Protein AF-A0A6B1DE76-F1 (afdb_monomer_lite)

pLDDT: mean 87.63, std 9.22, range [46.44, 97.19]

Structure 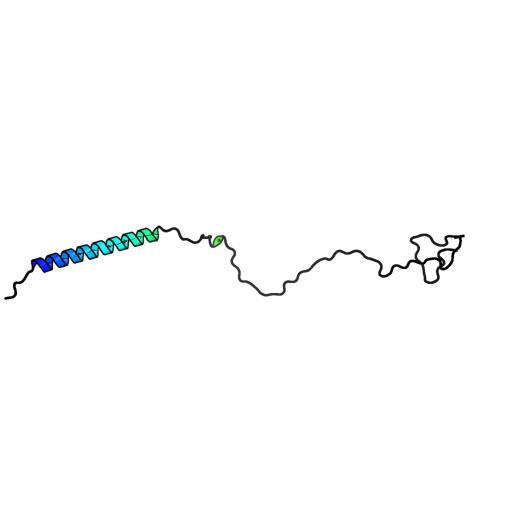(mmCIF, N/CA/C/O backbone):
data_AF-A0A6B1DE76-F1
#
_entry.id   AF-A0A6B1DE76-F1
#
loop_
_atom_site.group_PDB
_atom_site.id
_atom_site.type_symbol
_atom_site.label_atom_id
_atom_site.label_alt_id
_atom_site.label_comp_id
_atom_site.label_asym_id
_atom_site.label_entity_id
_atom_site.label_seq_id
_atom_site.pdbx_PDB_ins_code
_atom_site.Cartn_x
_atom_site.Cartn_y
_atom_site.Cartn_z
_atom_site.occupancy
_atom_site.B_iso_or_equiv
_atom_site.auth_seq_id
_atom_site.auth_comp_id
_atom_site.auth_asym_id
_atom_site.auth_atom_id
_atom_site.pdbx_PDB_model_num
ATOM 1 N N . MET A 1 1 ? -23.502 -2.835 98.377 1.00 46.44 1 MET A N 1
ATOM 2 C CA . MET A 1 1 ? -24.933 -2.595 98.104 1.00 46.44 1 MET A CA 1
ATOM 3 C C . MET A 1 1 ? -25.061 -2.196 96.649 1.00 46.44 1 MET A C 1
ATOM 5 O O . MET A 1 1 ? -24.672 -1.091 96.294 1.00 46.44 1 MET A O 1
ATOM 9 N N . ASP A 1 2 ? -25.479 -3.143 95.815 1.00 61.25 2 ASP A N 1
ATOM 10 C CA . ASP A 1 2 ? -25.673 -2.960 94.378 1.00 61.25 2 ASP A CA 1
ATOM 11 C C . ASP A 1 2 ? -27.093 -2.427 94.153 1.00 61.25 2 ASP A C 1
ATOM 13 O O . ASP A 1 2 ? -28.073 -3.060 94.547 1.00 61.25 2 ASP A O 1
ATOM 17 N N . VAL A 1 3 ? -27.208 -1.211 93.625 1.00 62.06 3 VAL A N 1
ATOM 18 C CA . VAL A 1 3 ? -28.502 -0.586 93.338 1.00 62.06 3 VAL A CA 1
ATOM 19 C C . VAL A 1 3 ? -28.779 -0.814 91.864 1.00 62.06 3 VAL A C 1
ATOM 21 O O . VAL A 1 3 ? -28.125 -0.216 91.008 1.00 62.06 3 VAL A O 1
ATOM 24 N N . ALA A 1 4 ? -29.756 -1.670 91.562 1.00 62.31 4 ALA A N 1
ATOM 25 C CA . ALA A 1 4 ? -30.204 -1.908 90.199 1.00 62.31 4 ALA A CA 1
ATOM 26 C C . ALA A 1 4 ? -30.626 -0.577 89.548 1.00 62.31 4 ALA A C 1
ATOM 28 O O . ALA A 1 4 ? -31.535 0.097 90.028 1.00 62.31 4 ALA A O 1
ATOM 29 N N . ARG A 1 5 ? -29.957 -0.187 88.453 1.00 66.12 5 ARG A N 1
ATOM 30 C CA . ARG A 1 5 ? -30.270 1.020 87.660 1.00 66.12 5 ARG A CA 1
ATOM 31 C C . ARG A 1 5 ? -30.929 0.639 86.324 1.00 66.12 5 ARG A C 1
ATOM 33 O O . ARG A 1 5 ? -30.264 0.681 85.282 1.00 66.12 5 ARG A O 1
ATOM 40 N N . PRO A 1 6 ? -32.223 0.270 86.311 1.00 69.81 6 PRO A N 1
ATOM 41 C CA . PRO A 1 6 ? -32.936 -0.133 85.094 1.00 69.81 6 PRO A CA 1
ATOM 42 C C . PRO A 1 6 ? -33.032 0.993 84.046 1.00 69.81 6 PRO A C 1
ATOM 44 O O . PRO A 1 6 ? -33.092 0.724 82.842 1.00 69.81 6 PRO A O 1
ATOM 47 N N . ASP A 1 7 ? -32.951 2.255 84.474 1.00 70.06 7 ASP A N 1
ATOM 48 C CA . ASP A 1 7 ? -33.043 3.430 83.597 1.00 70.06 7 ASP A CA 1
ATOM 49 C C . ASP A 1 7 ? -31.867 3.552 82.618 1.00 70.06 7 ASP A C 1
ATOM 51 O O . ASP A 1 7 ? -32.031 3.996 81.477 1.00 70.06 7 ASP A O 1
ATOM 55 N N . LEU A 1 8 ? -30.671 3.118 83.032 1.00 72.75 8 LEU A N 1
ATOM 56 C CA . LEU A 1 8 ? -29.471 3.139 82.190 1.00 72.75 8 LEU A CA 1
ATOM 57 C C . LEU A 1 8 ? -29.536 2.067 81.096 1.00 72.75 8 LEU A C 1
ATOM 59 O O . LEU A 1 8 ? -29.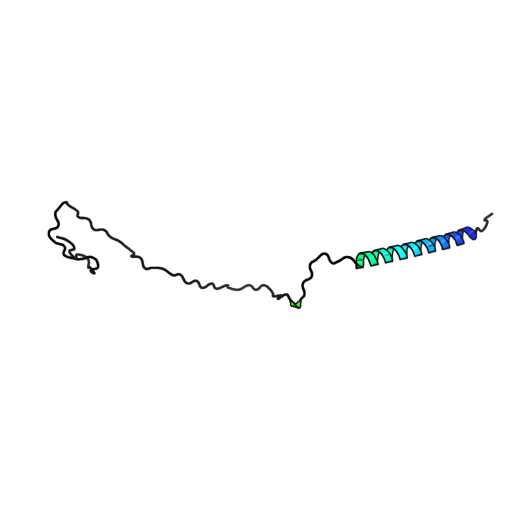174 2.336 79.950 1.00 72.75 8 LEU A O 1
ATOM 63 N N . ALA A 1 9 ? -30.055 0.878 81.417 1.00 72.31 9 ALA A N 1
ATOM 64 C CA . ALA A 1 9 ? -30.229 -0.206 80.453 1.00 72.31 9 ALA A CA 1
ATOM 65 C C . ALA A 1 9 ? -31.260 0.153 79.369 1.00 72.31 9 ALA A C 1
ATOM 67 O O . ALA A 1 9 ? -31.034 -0.103 78.183 1.00 72.31 9 ALA A O 1
ATOM 68 N N . ARG A 1 10 ? -32.362 0.815 79.751 1.00 76.81 10 ARG A N 1
ATOM 69 C CA . ARG A 1 10 ? -33.402 1.270 78.814 1.00 76.81 10 ARG A CA 1
ATOM 70 C C . ARG A 1 10 ? -32.890 2.379 77.889 1.00 76.81 10 ARG A C 1
ATOM 72 O O . ARG A 1 10 ? -33.071 2.290 76.676 1.00 76.81 10 ARG A O 1
ATOM 79 N N . LYS A 1 11 ? -32.158 3.364 78.432 1.00 77.25 11 LYS A N 1
ATOM 80 C CA . LYS A 1 11 ? -31.494 4.419 77.640 1.00 77.25 11 LYS A CA 1
ATOM 81 C C . LYS A 1 11 ? -30.423 3.860 76.694 1.00 77.25 11 LYS A C 1
ATOM 83 O O . LYS A 1 11 ? -30.303 4.346 75.572 1.00 77.25 11 LYS A O 1
ATOM 88 N N . LYS A 1 12 ? -29.675 2.827 77.101 1.00 80.19 12 LYS A N 1
ATOM 89 C CA . LYS A 1 12 ? -28.666 2.162 76.254 1.00 80.19 12 LYS A CA 1
ATOM 90 C C . LYS A 1 12 ? -29.297 1.457 75.051 1.00 80.19 12 LYS A C 1
ATOM 92 O O . LYS A 1 12 ? -28.822 1.653 73.936 1.00 80.19 12 LYS A O 1
ATOM 97 N N . LYS A 1 13 ? -30.390 0.710 75.256 1.00 81.25 13 LYS A N 1
ATOM 98 C CA . LYS A 1 13 ? -31.129 0.048 74.165 1.00 81.25 13 LYS A CA 1
ATOM 99 C C . LYS A 1 13 ? -31.712 1.052 73.166 1.00 81.25 13 LYS A C 1
ATOM 101 O O . LYS A 1 13 ? -31.584 0.849 71.965 1.00 81.25 13 LYS A O 1
ATOM 106 N N . LEU A 1 14 ? -32.282 2.157 73.653 1.00 82.06 14 LEU A N 1
ATOM 107 C CA . LEU A 1 14 ? -32.797 3.237 72.801 1.00 82.06 14 LEU A CA 1
ATOM 108 C C . LEU A 1 14 ? -31.692 3.901 71.971 1.00 82.06 14 LEU A C 1
ATOM 110 O O . LEU A 1 14 ? -31.863 4.085 70.771 1.00 82.06 14 LEU A O 1
ATOM 114 N N . ARG A 1 15 ? -30.538 4.207 72.579 1.00 83.81 15 ARG A N 1
ATOM 115 C CA . ARG A 1 15 ? -29.384 4.758 71.851 1.00 83.81 15 ARG A CA 1
ATOM 116 C C . ARG A 1 15 ? -28.847 3.777 70.810 1.00 83.81 15 ARG A C 1
ATOM 118 O O . ARG A 1 15 ? -28.585 4.189 69.691 1.00 83.81 15 ARG A O 1
ATOM 125 N N . GLN A 1 16 ? -28.734 2.489 71.141 1.00 86.12 16 GLN A N 1
ATOM 126 C CA . GLN A 1 16 ? -28.323 1.459 70.179 1.00 86.12 16 GLN A CA 1
ATOM 127 C C . GLN A 1 16 ? -29.302 1.322 69.010 1.00 86.12 16 GLN A C 1
ATOM 129 O O . GLN A 1 16 ? -28.855 1.239 67.872 1.00 86.12 16 GLN A O 1
ATOM 134 N N . GLY A 1 17 ? -30.612 1.351 69.271 1.00 89.62 17 GLY A N 1
ATOM 135 C CA . GLY A 1 17 ? -31.627 1.351 68.216 1.00 89.62 17 GLY A CA 1
ATOM 136 C C . GLY A 1 17 ? -31.536 2.587 67.321 1.00 89.62 17 GLY A C 1
ATOM 137 O O . GLY A 1 17 ? -31.604 2.464 66.103 1.00 89.62 17 GLY A O 1
ATOM 138 N N . LEU A 1 18 ? -31.298 3.762 67.913 1.00 92.25 18 LEU A N 1
ATOM 139 C CA . LEU A 1 18 ? -31.108 5.005 67.168 1.00 92.25 18 LEU A CA 1
ATOM 140 C C . LEU A 1 18 ? -29.851 4.952 66.286 1.00 92.25 18 LEU A C 1
ATOM 142 O O . LEU A 1 18 ? -29.928 5.300 65.113 1.00 92.25 18 LEU A O 1
ATOM 146 N N . TYR A 1 19 ? -28.724 4.462 66.816 1.00 93.94 19 TYR A N 1
ATOM 147 C CA . TYR A 1 19 ? -27.485 4.300 66.049 1.00 93.94 19 TYR A CA 1
ATOM 148 C C . TYR A 1 19 ? -27.627 3.275 64.919 1.00 93.94 19 TYR A C 1
ATOM 150 O O . TYR A 1 19 ? -27.166 3.524 63.807 1.00 93.94 19 TYR A O 1
ATOM 158 N N . ALA A 1 20 ? -28.287 2.144 65.179 1.00 93.31 20 ALA A N 1
ATOM 159 C CA . ALA A 1 20 ? -28.547 1.128 64.163 1.00 93.31 20 ALA A CA 1
ATOM 160 C C . ALA A 1 20 ? -29.473 1.663 63.061 1.00 93.31 20 ALA A C 1
ATOM 162 O O . ALA A 1 20 ? -29.192 1.478 61.879 1.00 93.31 20 ALA A O 1
ATOM 163 N N . GLY A 1 21 ? -30.528 2.389 63.442 1.00 95.62 21 GLY A N 1
ATOM 164 C CA . GLY A 1 21 ? -31.430 3.053 62.505 1.00 95.62 21 GLY A CA 1
ATOM 165 C C . GLY A 1 21 ? -30.709 4.099 61.659 1.00 95.62 21 GLY A C 1
ATOM 166 O O . GLY A 1 21 ? -30.825 4.079 60.438 1.00 95.62 21 GLY A O 1
ATOM 167 N N . SER A 1 22 ? -29.894 4.962 62.275 1.00 94.88 22 SER A N 1
ATOM 168 C CA . SER A 1 22 ? -29.117 5.956 61.529 1.00 94.88 22 SER A CA 1
ATOM 169 C C . SER A 1 22 ? -28.101 5.308 60.591 1.00 94.88 22 SER A C 1
ATOM 171 O O . SER A 1 22 ? -27.953 5.757 59.460 1.00 94.88 22 SER A O 1
ATOM 173 N N . ALA A 1 23 ? -27.437 4.232 61.021 1.00 95.62 23 ALA A N 1
ATOM 174 C CA . ALA A 1 23 ? -26.486 3.512 60.181 1.00 95.62 23 ALA A CA 1
ATOM 175 C C . ALA A 1 23 ? -27.182 2.885 58.964 1.00 95.62 23 ALA A C 1
ATOM 177 O O . ALA A 1 23 ? -26.701 3.037 57.845 1.00 95.62 23 ALA A O 1
ATOM 178 N N . ALA A 1 24 ? -28.345 2.257 59.162 1.00 96.38 24 ALA A N 1
ATOM 179 C CA . ALA A 1 24 ? -29.148 1.716 58.070 1.00 96.38 24 ALA A CA 1
ATOM 180 C C . ALA A 1 24 ? -29.577 2.803 57.071 1.00 96.38 24 ALA A C 1
ATOM 182 O O . ALA A 1 24 ? -29.434 2.614 55.865 1.00 96.38 24 ALA A O 1
ATOM 183 N N . VAL A 1 25 ? -30.035 3.963 57.556 1.00 96.81 25 VAL A N 1
ATOM 184 C CA . VAL A 1 25 ? -30.417 5.092 56.691 1.00 96.81 25 VAL A CA 1
ATOM 185 C C . VAL A 1 25 ? -29.223 5.600 55.880 1.00 96.81 25 VAL A C 1
ATOM 187 O O . VAL A 1 25 ? -29.350 5.807 54.676 1.00 96.81 25 VAL A O 1
ATOM 190 N N . VAL A 1 26 ? -28.052 5.752 56.506 1.00 97.19 26 VAL A N 1
ATOM 191 C CA . VAL A 1 26 ? -26.827 6.183 55.814 1.00 97.19 26 VAL A CA 1
ATOM 192 C C . VAL A 1 26 ? -26.435 5.196 54.715 1.00 97.19 26 VAL A C 1
ATOM 194 O O . VAL A 1 26 ? -26.130 5.622 53.604 1.00 97.19 26 VAL A O 1
ATOM 197 N N . VAL A 1 27 ? -26.489 3.889 54.983 1.00 97.00 27 VAL A N 1
ATOM 198 C CA . VAL A 1 27 ? -26.182 2.861 53.975 1.00 97.00 27 VAL A CA 1
ATOM 199 C C . VAL A 1 27 ? -27.139 2.957 52.789 1.00 97.00 27 VAL A C 1
ATOM 201 O O . VAL A 1 27 ? -26.679 2.990 51.652 1.00 97.00 27 VAL A O 1
ATOM 204 N N . ILE A 1 28 ? -28.446 3.079 53.037 1.00 96.44 28 ILE A N 1
ATOM 205 C CA . ILE A 1 28 ? -29.453 3.210 51.972 1.00 96.44 28 ILE A CA 1
ATOM 206 C C . ILE A 1 28 ? -29.183 4.448 51.110 1.00 96.44 28 ILE A C 1
ATOM 208 O O . ILE A 1 28 ? -29.219 4.360 49.883 1.00 96.44 28 ILE A O 1
ATOM 212 N N . LEU A 1 29 ? -28.871 5.588 51.735 1.00 95.94 29 LEU A N 1
ATOM 213 C CA . LEU A 1 29 ? -28.560 6.826 51.018 1.00 95.94 29 LEU A CA 1
ATOM 214 C C . LEU A 1 29 ? -27.300 6.694 50.156 1.00 95.94 29 LEU A C 1
ATOM 216 O O . LEU A 1 29 ? -27.296 7.147 49.012 1.00 95.94 29 LEU A O 1
ATOM 220 N N . ILE A 1 30 ? -26.252 6.042 50.667 1.00 95.81 30 ILE A N 1
ATOM 221 C CA . ILE A 1 30 ? -25.025 5.785 49.903 1.00 95.81 30 ILE A CA 1
ATOM 222 C C . ILE A 1 30 ? -25.321 4.864 48.717 1.00 95.81 30 ILE A C 1
ATOM 224 O O . ILE A 1 30 ? -24.912 5.167 47.599 1.00 95.81 30 ILE A O 1
ATOM 228 N N . THR A 1 31 ? -26.054 3.767 48.922 1.00 94.50 31 THR A N 1
ATOM 229 C CA . THR A 1 31 ? -26.407 2.833 47.844 1.00 94.50 31 THR A CA 1
ATOM 230 C C . THR A 1 31 ? -27.231 3.516 46.753 1.00 94.50 31 THR A C 1
ATOM 232 O O . THR A 1 31 ? -26.930 3.345 45.572 1.00 94.50 31 THR A O 1
ATOM 235 N N . ALA A 1 32 ? -28.220 4.332 47.130 1.00 93.69 32 ALA A N 1
ATOM 236 C CA . ALA A 1 32 ? -29.013 5.104 46.178 1.00 93.69 32 ALA A CA 1
ATOM 237 C C . ALA A 1 32 ? -28.141 6.099 45.396 1.00 93.69 32 ALA A C 1
ATOM 239 O O . ALA A 1 32 ? -28.200 6.132 44.167 1.00 93.69 32 ALA A O 1
ATOM 240 N N . GLY A 1 33 ? -27.264 6.837 46.085 1.00 91.88 33 GLY A N 1
ATOM 241 C CA . GLY A 1 33 ? -26.325 7.761 45.448 1.00 91.88 33 GLY A CA 1
ATOM 242 C C . GLY A 1 33 ? -25.403 7.065 44.447 1.00 91.88 33 GLY A C 1
ATOM 243 O O . GLY A 1 33 ? -25.263 7.539 43.324 1.00 91.88 33 GLY A O 1
ATOM 244 N N . VAL A 1 34 ? -24.843 5.906 44.815 1.00 89.62 34 VAL A N 1
ATOM 245 C CA . VAL A 1 34 ? -23.975 5.101 43.938 1.00 89.62 34 VAL A CA 1
ATOM 246 C C . VAL A 1 34 ? -24.732 4.568 42.718 1.00 89.62 34 VAL A C 1
ATOM 248 O O . VAL A 1 34 ? -24.193 4.577 41.615 1.00 89.62 34 VAL A O 1
ATOM 251 N N . SER A 1 35 ? -25.991 4.150 42.885 1.00 85.31 35 SER A N 1
ATOM 252 C CA . SER A 1 35 ? -26.809 3.614 41.786 1.00 85.31 35 SER A CA 1
ATOM 253 C C . SER A 1 35 ? -27.120 4.634 40.685 1.00 85.31 35 SER A C 1
ATOM 255 O O . SER A 1 35 ? -27.395 4.251 39.550 1.00 85.31 35 SER A O 1
ATOM 257 N N . GLN A 1 36 ? -27.051 5.927 41.014 1.00 84.12 36 GLN A N 1
ATOM 258 C CA . GLN A 1 36 ? -27.323 7.015 40.083 1.00 84.12 36 GLN A CA 1
ATOM 259 C C . GLN A 1 36 ? -26.090 7.451 39.280 1.00 84.12 36 GLN A C 1
ATOM 261 O O . GLN A 1 36 ? -26.233 8.256 38.360 1.00 84.12 36 GLN A O 1
ATOM 266 N N . LEU A 1 37 ? -24.888 6.951 39.601 1.00 83.19 37 LEU A N 1
ATOM 267 C CA . LEU A 1 37 ? -23.706 7.271 38.806 1.00 83.19 37 LEU A CA 1
ATOM 268 C C . LEU A 1 37 ? -23.823 6.649 37.415 1.00 83.19 37 LEU A C 1
ATOM 270 O O . LEU A 1 37 ? -23.963 5.436 37.248 1.00 83.19 37 LEU A O 1
ATOM 274 N N . GLN A 1 38 ? -23.707 7.508 36.405 1.00 72.38 38 GLN A N 1
ATOM 275 C CA . GLN A 1 38 ? -23.580 7.083 35.023 1.00 72.38 38 GLN A CA 1
ATOM 276 C C . GLN A 1 38 ? -22.311 6.212 34.888 1.00 72.38 38 GLN A C 1
ATOM 278 O O . GLN A 1 38 ? -21.259 6.571 35.428 1.00 72.38 38 GLN A O 1
ATOM 283 N N . PRO A 1 39 ? -22.371 5.082 34.170 1.00 73.81 39 PRO A N 1
ATOM 284 C CA . PRO A 1 39 ? -21.197 4.263 33.895 1.00 73.81 39 PRO A CA 1
ATOM 285 C C . PRO A 1 39 ? -20.098 5.091 33.227 1.00 73.81 39 PRO A C 1
ATOM 287 O O . PRO A 1 39 ? -20.363 5.812 32.269 1.00 73.81 39 PRO A O 1
ATOM 290 N N . ALA A 1 40 ? -18.863 4.955 33.711 1.00 70.06 40 ALA A N 1
ATOM 291 C CA . ALA A 1 40 ? -17.729 5.751 33.238 1.00 70.06 40 ALA A CA 1
ATOM 292 C C . ALA A 1 40 ? -17.252 5.383 31.819 1.00 70.06 40 ALA A C 1
ATOM 294 O O . ALA A 1 40 ? -16.533 6.159 31.194 1.00 70.06 40 ALA A O 1
ATOM 295 N N . ALA A 1 41 ? -17.628 4.205 31.310 1.00 76.44 41 ALA A N 1
ATOM 296 C CA . ALA A 1 41 ? -17.233 3.740 29.987 1.00 76.44 41 ALA A CA 1
ATOM 297 C C . ALA A 1 41 ? -18.337 4.013 28.949 1.00 76.44 41 ALA A C 1
ATOM 299 O O . ALA A 1 41 ? -19.508 3.724 29.227 1.00 76.44 41 ALA A O 1
ATOM 300 N N . PRO A 1 42 ? -17.982 4.502 27.744 1.00 75.88 42 PRO A N 1
ATOM 301 C CA . PRO A 1 42 ? -18.899 4.539 26.612 1.00 75.88 42 PRO A CA 1
ATOM 302 C C . PRO A 1 42 ? -19.484 3.145 26.370 1.00 75.88 42 PRO A C 1
ATOM 304 O O . PRO A 1 42 ? -18.742 2.172 26.228 1.00 75.88 42 PRO A O 1
ATOM 307 N N . ARG A 1 43 ? -20.814 3.038 26.349 1.00 78.25 43 ARG A N 1
ATOM 308 C CA . ARG A 1 43 ? -21.498 1.801 25.965 1.00 78.25 43 ARG A CA 1
ATOM 309 C C . ARG A 1 43 ? -21.734 1.822 24.464 1.00 78.25 43 ARG A C 1
ATOM 311 O O . ARG A 1 43 ? -22.216 2.819 23.936 1.00 78.25 43 ARG A O 1
ATOM 318 N N . VAL A 1 44 ? -21.399 0.720 23.811 1.00 82.75 44 VAL A N 1
ATOM 319 C CA . VAL A 1 44 ? -21.761 0.447 22.420 1.00 82.75 44 VAL A CA 1
ATOM 320 C C . VAL A 1 44 ? -22.761 -0.701 22.413 1.00 82.75 44 VAL A C 1
ATOM 322 O O . VAL A 1 44 ? -22.626 -1.638 23.205 1.00 82.75 44 VAL A O 1
ATOM 325 N N . ASP A 1 45 ? -23.776 -0.612 21.560 1.00 85.62 45 ASP A N 1
ATOM 326 C CA . ASP A 1 45 ? -24.754 -1.683 21.391 1.00 85.62 45 ASP A CA 1
ATOM 327 C C . ASP A 1 45 ? -24.079 -2.886 20.735 1.00 85.62 45 ASP A C 1
ATOM 329 O O . ASP A 1 45 ? -23.403 -2.742 19.714 1.00 85.62 45 ASP A O 1
ATOM 333 N N . ALA A 1 46 ? -24.258 -4.079 21.305 1.00 81.38 46 ALA A N 1
ATOM 334 C CA . ALA A 1 46 ? -23.635 -5.298 20.786 1.00 81.38 46 ALA A CA 1
ATOM 335 C C . ALA A 1 46 ? -24.008 -5.554 19.314 1.00 81.38 46 ALA A C 1
ATOM 337 O O . ALA A 1 46 ? -23.161 -5.978 18.534 1.00 81.38 46 ALA A O 1
ATOM 338 N N . ASP A 1 47 ? -25.229 -5.185 18.919 1.00 86.00 47 ASP A N 1
ATOM 339 C CA . ASP A 1 47 ? -25.743 -5.326 17.552 1.00 86.00 47 ASP A CA 1
ATOM 340 C C . ASP A 1 47 ? -25.056 -4.391 16.539 1.00 86.00 47 ASP A C 1
ATOM 342 O O . ASP A 1 47 ? -25.185 -4.574 15.330 1.00 86.00 47 ASP A O 1
ATOM 346 N N . THR A 1 48 ? -24.314 -3.383 17.010 1.00 86.56 48 THR A N 1
ATOM 347 C CA . THR A 1 48 ? -23.570 -2.445 16.150 1.00 86.56 48 THR A CA 1
ATOM 348 C C . THR A 1 48 ? -22.136 -2.888 15.878 1.00 86.56 48 THR A C 1
ATOM 350 O O . THR A 1 48 ? -21.464 -2.300 15.028 1.00 86.56 48 THR A O 1
ATOM 353 N N . VAL A 1 49 ? -21.647 -3.914 16.583 1.00 88.25 49 VAL A N 1
ATOM 354 C CA . VAL A 1 49 ? -20.245 -4.329 16.525 1.00 88.25 49 VAL A CA 1
ATOM 355 C C . VAL A 1 49 ? -20.122 -5.670 15.815 1.00 88.25 49 VAL A C 1
ATOM 357 O O . VAL A 1 49 ? -20.621 -6.693 16.274 1.00 88.25 49 VAL A O 1
ATOM 360 N N . PHE A 1 50 ? -19.368 -5.684 14.719 1.00 89.38 50 PHE A N 1
ATOM 361 C CA . PHE A 1 50 ? -18.922 -6.923 14.091 1.00 89.38 50 PHE A CA 1
ATOM 362 C C . PHE A 1 50 ? -17.659 -7.420 14.798 1.00 89.38 50 PHE A C 1
ATOM 364 O O . PHE A 1 50 ? -16.574 -6.870 14.611 1.00 89.38 50 PHE A O 1
ATOM 371 N N . ILE A 1 51 ? -17.817 -8.439 15.642 1.00 90.19 51 ILE A N 1
ATOM 372 C CA . ILE A 1 51 ? -16.721 -9.065 16.387 1.00 90.19 51 ILE A CA 1
ATOM 373 C C . ILE A 1 51 ? -16.263 -10.311 15.629 1.00 90.19 51 ILE A C 1
ATOM 375 O O . ILE A 1 51 ? -17.071 -11.191 15.344 1.00 90.19 51 ILE A O 1
ATOM 379 N N . ASP A 1 52 ? -14.965 -10.402 15.344 1.00 92.38 52 ASP A N 1
ATOM 380 C CA . ASP A 1 52 ? -14.340 -11.594 14.766 1.00 92.38 52 ASP A CA 1
ATOM 381 C C . ASP A 1 52 ? -12.987 -11.880 15.442 1.00 92.38 52 ASP A C 1
ATOM 383 O O .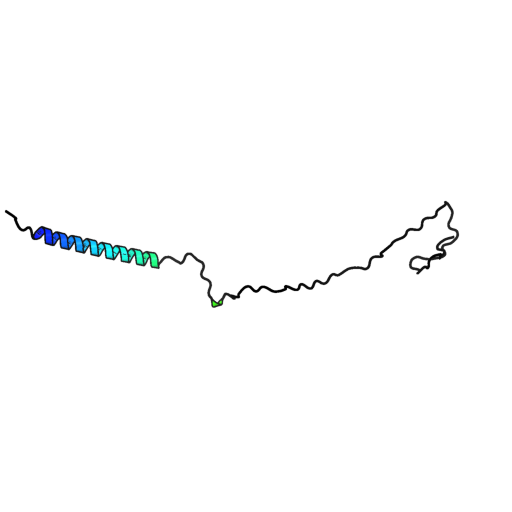 ASP A 1 52 ? -12.404 -11.019 16.109 1.00 92.38 52 ASP A O 1
ATOM 387 N N . THR A 1 53 ? -12.490 -13.107 15.296 1.00 94.06 53 THR A N 1
ATOM 388 C CA . THR A 1 53 ? -11.207 -13.559 15.843 1.00 94.06 53 THR A CA 1
ATOM 389 C C . THR A 1 53 ? -10.092 -13.361 14.821 1.00 94.06 53 THR A C 1
ATOM 391 O O . THR A 1 53 ? -10.242 -13.684 13.646 1.00 94.06 53 THR A O 1
ATOM 394 N N . VAL A 1 54 ? -8.932 -12.869 15.266 1.00 92.75 54 VAL A N 1
ATOM 395 C CA . VAL A 1 54 ? -7.759 -12.720 14.393 1.00 92.75 54 VAL A CA 1
ATOM 396 C C . VAL A 1 54 ? -7.294 -14.075 13.854 1.00 92.75 54 VAL A C 1
ATOM 398 O O . VAL A 1 54 ? -7.162 -15.047 14.597 1.00 92.75 54 VAL A O 1
ATOM 401 N N . GLN A 1 55 ? -6.997 -14.129 12.557 1.00 92.94 55 GLN A N 1
ATOM 402 C CA . GLN A 1 55 ? -6.541 -15.340 11.876 1.00 92.94 55 GLN A CA 1
ATOM 403 C C . GLN A 1 55 ? -5.143 -15.127 11.301 1.00 92.94 55 GLN A C 1
ATOM 405 O O . GLN A 1 55 ? -4.820 -14.063 10.771 1.00 92.94 55 GLN A O 1
ATOM 410 N N . ARG A 1 56 ? -4.297 -16.155 11.403 1.00 92.38 56 ARG A N 1
ATOM 411 C CA . ARG A 1 56 ? -2.969 -16.167 10.785 1.00 92.38 56 ARG A CA 1
ATOM 412 C C . ARG A 1 56 ? -3.037 -16.965 9.488 1.00 92.38 56 ARG A C 1
ATOM 414 O O . ARG A 1 56 ? -3.442 -18.121 9.502 1.00 92.38 56 ARG A O 1
ATOM 421 N N . GLY A 1 57 ? -2.580 -16.368 8.394 1.00 94.56 57 GLY A N 1
ATOM 422 C CA . GLY A 1 57 ? -2.519 -17.021 7.092 1.00 94.56 57 GLY A CA 1
ATOM 423 C C . GLY A 1 57 ? -1.640 -16.250 6.108 1.00 94.56 57 GLY A C 1
ATOM 424 O O . GLY A 1 57 ? -1.252 -15.113 6.393 1.00 94.56 57 GLY A O 1
ATOM 425 N N . PRO A 1 58 ? -1.287 -16.862 4.968 1.00 92.62 58 PRO A N 1
ATOM 426 C CA . PRO A 1 58 ? -0.574 -16.165 3.909 1.00 92.62 58 PRO A CA 1
ATOM 427 C C . PRO A 1 58 ? -1.445 -15.033 3.348 1.00 92.62 58 PRO A C 1
ATOM 429 O O . PRO A 1 58 ? -2.564 -15.262 2.898 1.00 92.62 58 PRO A O 1
ATOM 432 N N . MET A 1 59 ? -0.916 -13.809 3.352 1.00 92.00 59 MET A N 1
ATOM 433 C CA . MET A 1 59 ? -1.533 -12.662 2.687 1.00 92.00 59 MET A CA 1
ATOM 434 C C . MET A 1 59 ? -0.873 -12.481 1.319 1.00 92.00 59 MET A C 1
ATOM 436 O O . MET A 1 59 ? 0.185 -11.860 1.204 1.00 92.00 59 MET A O 1
ATOM 440 N N . VAL A 1 60 ? -1.472 -13.068 0.282 1.00 92.00 60 VAL A N 1
ATOM 441 C CA . VAL A 1 60 ? -0.970 -12.938 -1.091 1.00 92.00 60 VAL A CA 1
ATOM 442 C C . VAL A 1 60 ? -1.332 -11.552 -1.618 1.00 92.00 60 VAL A C 1
ATOM 444 O O . VAL A 1 60 ? -2.505 -11.197 -1.700 1.00 92.00 60 VAL A O 1
ATOM 447 N N . ARG A 1 61 ? -0.314 -10.762 -1.973 1.00 90.50 61 ARG A N 1
ATOM 448 C CA . ARG A 1 61 ? -0.485 -9.437 -2.574 1.00 90.50 61 ARG A CA 1
ATOM 449 C C . ARG A 1 61 ? 0.006 -9.456 -4.013 1.00 90.50 61 ARG A C 1
ATOM 451 O O . ARG A 1 61 ? 1.205 -9.355 -4.261 1.00 90.50 61 ARG A O 1
ATOM 458 N N . GLU A 1 62 ? -0.923 -9.543 -4.952 1.00 89.56 62 GLU A N 1
ATOM 459 C CA . GLU A 1 62 ? -0.614 -9.409 -6.374 1.00 89.56 62 GLU A CA 1
ATOM 460 C C . GLU A 1 62 ? -0.537 -7.928 -6.752 1.00 89.56 62 GLU A C 1
ATOM 462 O O . GLU A 1 62 ? -1.500 -7.176 -6.601 1.00 89.56 62 GLU A O 1
ATOM 467 N N . VAL A 1 63 ? 0.626 -7.491 -7.234 1.00 90.69 63 VAL A N 1
ATOM 468 C CA . VAL A 1 63 ? 0.846 -6.111 -7.679 1.00 90.69 63 VAL A CA 1
ATOM 469 C C . VAL A 1 63 ? 1.189 -6.122 -9.153 1.00 90.69 63 VAL A C 1
ATOM 471 O O . VAL A 1 63 ? 2.134 -6.784 -9.576 1.00 90.69 63 VAL A O 1
ATOM 474 N N . ARG A 1 64 ? 0.444 -5.346 -9.938 1.00 88.69 64 ARG A N 1
ATOM 475 C CA . ARG A 1 64 ? 0.776 -5.104 -11.341 1.00 88.69 64 ARG A CA 1
ATOM 476 C C . ARG A 1 64 ? 1.843 -4.018 -11.413 1.00 88.69 64 ARG A C 1
ATOM 478 O O . ARG A 1 64 ? 1.591 -2.884 -11.018 1.00 88.69 64 ARG A O 1
ATOM 485 N N . GLY A 1 65 ? 3.023 -4.372 -11.909 1.00 87.38 65 GLY A N 1
ATOM 486 C CA . GLY A 1 65 ? 4.065 -3.411 -12.256 1.00 87.38 65 GLY A CA 1
ATOM 487 C C . GLY A 1 65 ? 3.935 -3.011 -13.720 1.00 87.38 65 GLY A C 1
ATOM 488 O O . GLY A 1 65 ? 4.159 -3.835 -14.601 1.00 87.38 65 GLY A O 1
ATOM 489 N N . THR A 1 66 ? 3.566 -1.763 -13.994 1.00 89.25 66 THR A N 1
ATOM 490 C CA . THR A 1 66 ? 3.661 -1.185 -15.342 1.00 89.25 66 THR A CA 1
ATOM 491 C C . THR A 1 66 ? 5.079 -0.676 -15.576 1.00 89.25 66 THR A C 1
ATOM 493 O O . THR A 1 66 ? 5.607 0.049 -14.734 1.00 89.25 66 THR A O 1
ATOM 496 N N . GLY A 1 67 ? 5.682 -1.012 -16.714 1.00 90.12 67 GLY A N 1
ATOM 497 C CA . GLY A 1 67 ? 7.019 -0.551 -17.093 1.00 90.12 67 GLY A CA 1
ATOM 498 C C . GLY A 1 67 ? 7.141 -0.329 -18.599 1.00 90.12 67 GLY A C 1
ATOM 499 O O . GLY A 1 67 ? 6.258 -0.722 -19.361 1.00 90.12 67 GLY A O 1
ATOM 500 N N . SER A 1 68 ? 8.231 0.310 -19.019 1.00 92.38 68 SER A N 1
ATOM 501 C CA . SER A 1 68 ? 8.596 0.491 -20.425 1.00 92.38 68 SER A CA 1
ATOM 502 C C . SER A 1 68 ? 9.833 -0.333 -20.771 1.00 92.38 68 SER A C 1
ATOM 504 O O . SER A 1 68 ? 10.691 -0.583 -19.925 1.00 92.38 68 SER A O 1
ATOM 506 N N . LEU A 1 69 ? 9.927 -0.753 -22.032 1.00 91.00 69 LEU A N 1
ATOM 507 C CA . LEU A 1 69 ? 11.138 -1.381 -22.548 1.00 91.00 69 LEU A CA 1
ATOM 508 C C . LEU A 1 69 ? 12.199 -0.303 -22.778 1.00 91.00 69 LEU A C 1
ATOM 510 O O . LEU A 1 69 ? 11.935 0.711 -23.426 1.00 91.00 69 LEU A O 1
ATOM 514 N N . VAL A 1 70 ? 13.395 -0.536 -22.247 1.00 92.75 70 VAL A N 1
ATOM 515 C CA . VAL A 1 70 ? 14.573 0.323 -22.407 1.00 92.75 70 VAL A CA 1
ATOM 516 C C . VAL A 1 70 ? 15.682 -0.542 -23.015 1.00 92.75 70 VAL A C 1
ATOM 518 O O . VAL A 1 70 ? 15.800 -1.705 -22.625 1.00 92.75 70 VAL A O 1
ATOM 521 N N . PRO A 1 71 ? 16.466 -0.039 -23.986 1.00 91.44 71 PRO A N 1
ATOM 522 C CA . PRO A 1 71 ? 17.541 -0.818 -24.591 1.00 91.44 71 PRO A CA 1
ATOM 523 C C . PRO A 1 71 ? 18.608 -1.198 -23.559 1.00 91.44 71 PRO A C 1
ATOM 525 O O . PRO A 1 71 ? 19.018 -0.370 -22.749 1.00 91.44 71 PRO A O 1
ATOM 528 N N . GLU A 1 72 ? 19.105 -2.432 -23.638 1.00 92.75 72 GLU A N 1
ATOM 529 C CA . GLU A 1 72 ? 20.166 -2.928 -22.750 1.00 92.75 72 GLU A CA 1
ATOM 530 C C . GLU A 1 72 ? 21.511 -2.234 -22.995 1.00 92.75 72 GLU A C 1
ATOM 532 O O . GLU A 1 72 ? 22.322 -2.083 -22.085 1.00 92.75 72 GLU A O 1
ATOM 537 N N . THR A 1 73 ? 21.789 -1.827 -24.236 1.00 92.00 73 THR A N 1
ATOM 538 C CA . THR A 1 73 ? 23.063 -1.205 -24.609 1.00 92.00 73 THR A CA 1
ATOM 539 C C . THR A 1 73 ? 22.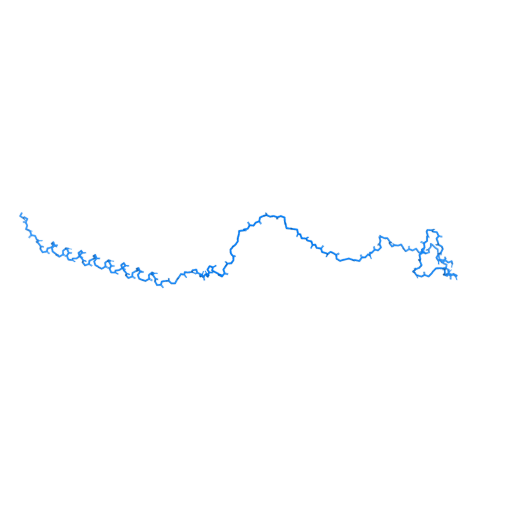852 -0.135 -25.670 1.00 92.00 73 THR A C 1
ATOM 541 O O . THR A 1 73 ? 22.250 -0.381 -26.713 1.00 92.00 73 THR A O 1
ATOM 544 N N . ILE A 1 74 ? 23.411 1.049 -25.422 1.00 92.56 74 ILE A N 1
ATOM 545 C CA . ILE A 1 74 ? 23.450 2.166 -26.367 1.00 92.56 74 ILE A CA 1
ATOM 546 C C . ILE A 1 74 ? 24.915 2.407 -26.726 1.00 92.56 74 ILE A C 1
ATOM 548 O O . ILE A 1 74 ? 25.742 2.618 -25.841 1.00 92.56 74 ILE A O 1
ATOM 552 N N . ARG A 1 75 ? 25.246 2.368 -28.021 1.00 90.25 75 ARG A N 1
ATOM 553 C CA . ARG A 1 75 ? 26.602 2.636 -28.520 1.00 90.25 75 ARG A CA 1
ATOM 554 C C . ARG A 1 75 ? 26.604 3.869 -29.407 1.00 90.25 75 ARG A C 1
ATOM 556 O O . ARG A 1 75 ? 25.851 3.934 -30.372 1.00 90.25 75 ARG A O 1
ATOM 563 N N . TRP A 1 76 ? 27.498 4.799 -29.098 1.00 91.50 76 TRP A N 1
ATOM 564 C CA . TRP A 1 76 ? 27.821 5.940 -29.948 1.00 91.50 76 TRP A CA 1
ATOM 565 C C . TRP A 1 76 ? 29.098 5.612 -30.715 1.00 91.50 76 TRP A C 1
ATOM 567 O O . TRP A 1 76 ? 30.081 5.193 -30.105 1.00 91.50 76 TRP A O 1
ATOM 577 N N . ILE A 1 77 ? 29.075 5.759 -32.039 1.00 89.88 77 ILE A N 1
ATOM 578 C CA . ILE A 1 77 ? 30.211 5.445 -32.914 1.00 89.88 77 ILE A CA 1
ATOM 579 C C . ILE A 1 77 ? 30.765 6.774 -33.448 1.00 89.88 77 ILE A C 1
ATOM 581 O O . ILE A 1 77 ? 30.212 7.304 -34.411 1.00 89.88 77 ILE A O 1
ATOM 585 N N . PRO A 1 78 ? 31.791 7.362 -32.806 1.00 91.88 78 PRO A N 1
ATOM 586 C CA . PRO A 1 78 ? 32.449 8.559 -33.318 1.00 91.88 78 PRO A CA 1
ATOM 587 C C . PRO A 1 78 ? 33.425 8.213 -34.451 1.00 91.88 78 PRO A C 1
ATOM 589 O O . PRO A 1 78 ? 33.886 7.076 -34.568 1.00 91.88 78 PRO A O 1
ATOM 592 N N . ALA A 1 79 ? 33.784 9.214 -35.254 1.00 92.06 79 ALA A N 1
ATOM 593 C CA . ALA A 1 79 ? 34.897 9.095 -36.188 1.00 92.06 79 ALA A CA 1
ATOM 594 C C . ALA A 1 79 ? 36.229 9.014 -35.420 1.00 92.06 79 ALA A C 1
ATOM 596 O O . ALA A 1 79 ? 36.415 9.694 -34.411 1.00 92.06 79 ALA A O 1
ATOM 597 N N . VAL A 1 80 ? 37.152 8.174 -35.894 1.00 92.44 80 VAL A N 1
ATOM 598 C CA . VAL A 1 80 ? 38.486 8.006 -35.284 1.00 92.44 80 VAL A CA 1
ATOM 599 C C . VAL A 1 80 ? 39.453 9.110 -35.732 1.00 92.44 80 VAL A C 1
ATOM 601 O O . VAL A 1 80 ? 40.422 9.408 -35.039 1.00 92.44 80 VAL A O 1
ATOM 604 N N . THR A 1 81 ? 39.187 9.723 -36.885 1.00 91.19 81 THR A N 1
ATOM 605 C CA . THR A 1 81 ? 40.023 10.746 -37.519 1.00 91.19 81 THR A CA 1
ATOM 606 C C . THR A 1 81 ? 39.160 11.876 -38.065 1.00 91.19 81 THR A C 1
ATOM 608 O O . THR A 1 81 ? 37.999 11.654 -38.413 1.00 91.19 81 THR A O 1
ATOM 611 N N . ASP A 1 82 ? 39.747 13.062 -38.205 1.00 91.75 82 ASP A N 1
ATOM 612 C CA . ASP A 1 82 ? 39.078 14.206 -38.821 1.00 91.75 82 ASP A CA 1
ATOM 613 C C . ASP A 1 82 ? 38.897 14.000 -40.332 1.00 91.75 82 ASP A C 1
ATOM 615 O O . ASP A 1 82 ? 39.781 13.490 -41.024 1.00 91.75 82 ASP A O 1
ATOM 619 N N . GLY A 1 83 ? 37.742 14.416 -40.849 1.00 89.69 83 GLY A N 1
ATOM 620 C CA . GLY A 1 83 ? 37.375 14.276 -42.254 1.00 89.69 83 GLY A CA 1
ATOM 621 C C . GLY A 1 83 ? 36.053 14.971 -42.567 1.00 89.69 83 GLY A C 1
ATOM 622 O O . GLY A 1 83 ? 35.361 15.459 -41.674 1.00 89.69 83 GLY A O 1
ATOM 623 N N . THR A 1 84 ? 35.707 15.034 -43.851 1.00 92.56 84 THR A N 1
ATOM 624 C CA . THR A 1 84 ? 34.395 15.516 -44.312 1.00 92.56 84 THR A CA 1
ATOM 625 C C . THR A 1 84 ? 33.541 14.316 -44.707 1.00 92.56 84 THR A C 1
ATOM 627 O O . THR A 1 84 ? 34.069 13.382 -45.297 1.00 92.56 84 THR A O 1
ATOM 630 N N . VAL A 1 85 ? 32.245 14.345 -44.383 1.00 93.25 85 VAL A N 1
ATOM 631 C CA . VAL A 1 85 ? 31.286 13.310 -44.804 1.00 93.25 85 VAL A CA 1
ATOM 632 C C . VAL A 1 85 ? 30.939 13.534 -46.272 1.00 93.25 85 VAL A C 1
ATOM 634 O O . VAL A 1 85 ? 30.357 14.568 -46.603 1.00 93.25 85 VAL A O 1
ATOM 637 N N . ASP A 1 86 ? 31.272 12.574 -47.129 1.00 93.81 86 ASP A N 1
ATOM 638 C CA . ASP A 1 86 ? 30.897 12.587 -48.543 1.00 93.81 86 ASP A CA 1
ATOM 639 C C . ASP A 1 86 ? 29.465 12.066 -48.713 1.00 93.81 86 ASP A C 1
ATOM 641 O O . ASP A 1 86 ? 28.648 12.652 -49.432 1.00 93.81 86 ASP A O 1
ATOM 645 N N . ARG A 1 87 ? 29.103 10.996 -47.984 1.00 93.75 87 ARG A N 1
ATOM 646 C CA . ARG A 1 87 ? 27.786 10.364 -48.132 1.00 93.75 87 ARG A CA 1
ATOM 647 C C . ARG A 1 87 ? 27.229 9.740 -46.855 1.00 93.75 87 ARG A C 1
ATOM 649 O O . ARG A 1 87 ? 27.894 9.018 -46.120 1.00 93.75 87 ARG A O 1
ATOM 656 N N . ILE A 1 88 ? 25.921 9.928 -46.654 1.00 93.12 88 ILE A N 1
ATOM 657 C CA . ILE A 1 88 ? 25.136 9.216 -45.636 1.00 93.12 88 ILE A CA 1
ATOM 658 C C . ILE A 1 88 ? 24.511 7.973 -46.274 1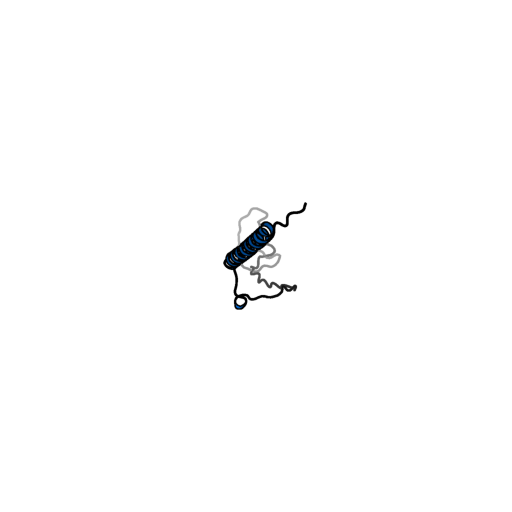.00 93.12 88 ILE A C 1
ATOM 660 O O . ILE A 1 88 ? 23.580 8.086 -47.076 1.00 93.12 88 ILE A O 1
ATOM 664 N N . VAL A 1 89 ? 25.018 6.790 -45.920 1.00 93.94 89 VAL A N 1
ATOM 665 C CA . VAL A 1 89 ? 24.558 5.505 -46.477 1.00 93.94 89 VAL A CA 1
ATOM 666 C C . VAL A 1 89 ? 23.243 5.067 -45.829 1.00 93.94 89 VAL A C 1
ATOM 668 O O . VAL A 1 89 ? 22.367 4.532 -46.508 1.00 93.94 89 VAL A O 1
ATOM 671 N N . ILE A 1 90 ? 23.076 5.333 -44.528 1.00 93.50 90 ILE A N 1
ATOM 672 C CA . ILE A 1 90 ? 21.930 4.868 -43.737 1.00 93.50 90 ILE A CA 1
ATOM 673 C C . ILE A 1 90 ? 21.255 6.020 -43.001 1.00 93.50 90 ILE A C 1
ATOM 675 O O . ILE A 1 90 ? 21.903 6.877 -42.405 1.00 93.50 90 ILE A O 1
ATOM 679 N N . ARG A 1 91 ? 19.918 6.021 -43.017 1.00 93.31 91 ARG A N 1
ATOM 680 C CA . ARG A 1 91 ? 19.092 6.997 -42.297 1.00 93.31 91 ARG A CA 1
ATOM 681 C C . ARG A 1 91 ? 18.685 6.479 -40.908 1.00 93.31 91 ARG A C 1
ATOM 683 O O . ARG A 1 91 ? 18.596 5.265 -40.717 1.00 93.31 91 ARG A O 1
ATOM 690 N N . PRO A 1 92 ? 18.394 7.374 -39.946 1.00 92.12 92 PRO A N 1
ATOM 691 C CA . PRO A 1 92 ? 17.923 6.982 -38.619 1.00 92.12 92 PRO A CA 1
ATOM 692 C C . PRO A 1 92 ? 16.704 6.048 -38.673 1.00 92.12 92 PRO A C 1
ATOM 694 O O . PRO A 1 92 ? 15.784 6.273 -39.457 1.00 92.12 92 PRO A O 1
ATOM 697 N N . GLY A 1 93 ? 16.696 5.019 -37.821 1.00 91.25 93 GLY A N 1
ATOM 698 C CA . GLY A 1 93 ? 15.609 4.035 -37.723 1.00 91.25 93 GLY A CA 1
ATOM 699 C C . GLY A 1 93 ? 15.786 2.775 -38.578 1.00 91.25 93 GLY A C 1
ATOM 700 O O . GLY A 1 93 ? 14.968 1.865 -38.475 1.00 91.25 93 GLY A O 1
ATOM 701 N N . ALA A 1 94 ? 16.843 2.686 -39.389 1.00 92.31 94 ALA A N 1
ATOM 702 C CA . ALA A 1 94 ? 17.168 1.464 -40.119 1.00 92.31 94 ALA A CA 1
ATOM 703 C C . ALA A 1 94 ? 17.732 0.371 -39.192 1.00 92.31 94 ALA A C 1
ATOM 705 O O . ALA A 1 94 ? 18.540 0.645 -38.302 1.00 92.31 94 ALA A O 1
ATOM 706 N N . THR A 1 95 ? 17.340 -0.881 -39.431 1.00 92.62 95 THR A N 1
ATOM 707 C CA . THR A 1 95 ? 17.972 -2.058 -38.821 1.00 92.62 95 THR A CA 1
ATOM 708 C C . THR A 1 95 ? 19.339 -2.292 -39.464 1.00 92.62 95 THR A C 1
ATOM 710 O O . THR A 1 95 ? 19.457 -2.234 -40.686 1.00 92.62 95 THR A O 1
ATOM 713 N N . ILE A 1 96 ? 20.363 -2.555 -38.649 1.00 93.00 96 ILE A N 1
ATOM 714 C CA . ILE A 1 96 ? 21.741 -2.779 -39.105 1.00 93.00 96 ILE A CA 1
ATOM 715 C C . ILE A 1 96 ? 22.288 -4.108 -38.586 1.00 93.00 96 ILE A C 1
ATOM 717 O O . ILE A 1 96 ? 21.906 -4.574 -37.512 1.00 93.00 96 ILE A O 1
ATOM 721 N N . GLU A 1 97 ? 23.238 -4.669 -39.324 1.00 93.88 97 GLU A N 1
ATOM 722 C CA . GLU A 1 97 ? 24.035 -5.826 -38.917 1.00 93.88 97 GLU A CA 1
ATOM 723 C C . GLU A 1 97 ? 25.477 -5.399 -38.583 1.00 93.88 97 GLU A C 1
ATOM 725 O O . GLU A 1 97 ? 25.922 -4.317 -38.995 1.00 93.88 97 GLU A O 1
ATOM 730 N N . PRO A 1 98 ? 26.248 -6.211 -37.838 1.00 92.12 98 PRO A N 1
ATOM 731 C CA . PRO A 1 98 ? 27.665 -5.942 -37.619 1.00 92.12 98 PRO A CA 1
ATOM 732 C C . PRO A 1 98 ? 28.421 -5.751 -38.943 1.00 92.12 98 PRO A C 1
ATOM 734 O O . PRO A 1 98 ? 28.300 -6.562 -39.854 1.00 92.12 98 PRO A O 1
ATOM 737 N N . GLY A 1 99 ? 29.212 -4.680 -39.044 1.00 91.00 99 GLY A N 1
ATOM 738 C CA . GLY A 1 99 ? 29.978 -4.354 -40.256 1.00 91.00 99 GLY A CA 1
ATOM 739 C C . GLY A 1 99 ? 29.228 -3.510 -41.292 1.00 91.00 99 GLY A C 1
ATOM 740 O O . GLY A 1 99 ? 29.816 -3.140 -42.303 1.00 91.00 99 GLY A O 1
ATOM 741 N N . THR A 1 100 ? 27.963 -3.161 -41.043 1.00 93.19 100 THR A N 1
ATOM 742 C CA . THR A 1 100 ? 27.205 -2.263 -41.925 1.00 93.19 100 THR A CA 1
ATOM 743 C C . THR A 1 100 ? 27.836 -0.865 -41.966 1.00 93.19 100 THR A C 1
ATOM 745 O O . THR A 1 100 ? 28.088 -0.262 -40.921 1.00 93.19 100 THR A O 1
ATOM 748 N N . VAL A 1 101 ? 28.044 -0.326 -43.171 1.00 92.44 101 VAL A N 1
ATOM 749 C CA . VAL A 1 101 ? 28.572 1.032 -43.386 1.00 92.44 101 VAL A CA 1
ATOM 750 C C . VAL A 1 101 ? 27.470 2.072 -43.161 1.00 92.44 101 VAL A C 1
ATOM 752 O O . VAL A 1 101 ? 26.392 1.977 -43.746 1.00 92.44 101 VAL A O 1
ATOM 755 N N . ILE A 1 102 ? 27.737 3.066 -42.307 1.00 92.81 102 ILE A N 1
ATOM 756 C CA . ILE A 1 102 ? 26.764 4.105 -41.915 1.00 92.81 102 ILE A CA 1
ATOM 757 C C . ILE A 1 102 ? 27.009 5.411 -42.690 1.00 92.81 102 ILE A C 1
ATOM 759 O O . ILE A 1 102 ? 26.062 6.035 -43.178 1.00 92.81 102 ILE A O 1
ATOM 763 N N . LEU A 1 103 ? 28.279 5.809 -42.803 1.00 92.12 103 LEU A N 1
ATOM 764 C CA . LEU A 1 103 ? 28.774 7.061 -43.380 1.00 92.12 103 LEU A CA 1
ATOM 765 C C . LEU A 1 103 ? 30.071 6.767 -44.144 1.00 92.12 103 LEU A C 1
ATOM 767 O O . LEU A 1 103 ? 30.828 5.889 -43.721 1.00 92.12 103 LEU A O 1
ATOM 771 N N . GLU A 1 104 ? 30.310 7.513 -45.217 1.00 89.06 104 GLU A N 1
ATOM 772 C CA . GLU A 1 104 ? 31.554 7.534 -46.002 1.00 89.06 104 GLU A CA 1
ATOM 773 C C . GLU A 1 104 ? 32.064 8.970 -46.136 1.00 89.06 104 GLU A C 1
ATOM 775 O O . GLU A 1 104 ? 31.217 9.889 -46.282 1.00 89.06 104 GLU A O 1
#

Sequence (104 aa):
MDVARPDLARKKKLRQGLYAGSAAVVVILITAGVSQLQPAAPRVDADTVFIDTVQRGPMVREVRGTGSLVPETIRWIPAVTDGTVDRIVIRPGATIEPGTVILE

Foldseek 3Di:
DDDDDVVVVVVVVVVVVVVVVVVVVVVVVVVVVVVPDDDPDDDDDPVVDDDDDDDDDDDDDDDDDDDDDDDPDDDDDDDPDDDDWPDAPDDPPDDDDPPDDGTD

Radius of gyration: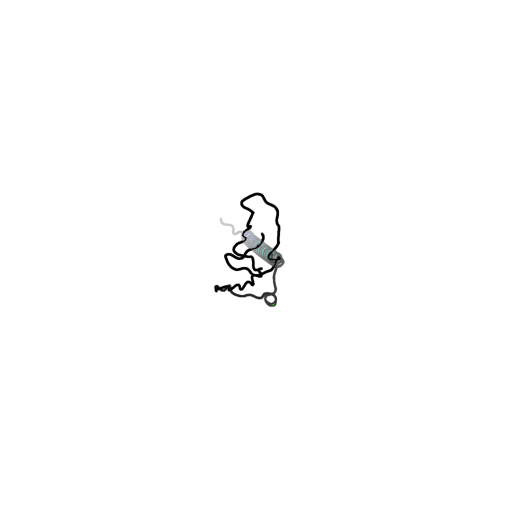 52.26 Å; chains: 1; bounding box: 73×32×147 Å

Secondary structure (DSSP, 8-state):
-----HHHHHHHHHHHHHHHHHHHHHHHHHHHHHHTSPPSSPP--GGG-----------------------S-------SS------B-S-TT----TT---B-